Protein AF-A0A9P9YQB5-F1 (afdb_monomer_lite)

Structure (mmCIF, N/CA/C/O backbone):
data_AF-A0A9P9YQB5-F1
#
_entry.id   AF-A0A9P9YQB5-F1
#
loop_
_atom_site.group_PDB
_atom_site.id
_atom_site.type_symbol
_atom_site.label_atom_id
_atom_site.label_alt_id
_atom_site.label_comp_id
_atom_site.label_asym_id
_atom_site.label_entity_id
_atom_site.label_seq_id
_atom_site.pdbx_PDB_ins_code
_atom_site.Cartn_x
_atom_site.Cartn_y
_atom_site.Cartn_z
_atom_site.occupancy
_atom_site.B_iso_or_equiv
_atom_site.auth_seq_id
_atom_site.auth_comp_id
_atom_site.auth_asym_id
_atom_site.auth_atom_id
_atom_site.pdbx_PDB_model_num
ATOM 1 N N . MET A 1 1 ? 20.166 -63.004 -8.173 1.00 38.59 1 MET A N 1
ATOM 2 C CA . MET A 1 1 ? 20.730 -61.666 -8.446 1.00 38.59 1 MET A CA 1
ATOM 3 C C . MET A 1 1 ? 19.565 -60.706 -8.591 1.00 38.59 1 MET A C 1
ATOM 5 O O . MET A 1 1 ? 18.631 -61.065 -9.282 1.00 38.59 1 MET A O 1
ATOM 9 N N . LYS A 1 2 ? 19.518 -59.517 -8.011 1.00 39.62 2 LYS A N 1
ATOM 10 C CA . LYS A 1 2 ? 20.148 -58.914 -6.830 1.00 39.62 2 LYS A CA 1
ATOM 11 C C . LYS A 1 2 ? 19.443 -57.541 -6.787 1.00 39.62 2 LYS A C 1
ATOM 13 O O . LYS A 1 2 ? 19.468 -56.843 -7.790 1.00 39.62 2 LYS A O 1
ATOM 18 N N . PHE A 1 3 ? 18.732 -57.244 -5.705 1.00 46.19 3 PHE A N 1
ATOM 19 C CA . PHE A 1 3 ? 18.362 -55.909 -5.213 1.00 46.19 3 PHE A CA 1
ATOM 20 C C . PHE A 1 3 ? 18.797 -54.705 -6.077 1.00 46.19 3 PHE A C 1
ATOM 22 O O . PHE A 1 3 ? 19.913 -54.225 -5.903 1.00 46.19 3 PHE A O 1
ATOM 29 N N . LEU A 1 4 ? 17.940 -54.190 -6.969 1.00 49.34 4 LEU A N 1
ATOM 30 C CA . LEU A 1 4 ? 18.268 -52.938 -7.679 1.00 49.34 4 LEU A CA 1
ATOM 31 C C . LEU A 1 4 ? 17.088 -51.980 -7.897 1.00 49.34 4 LEU A C 1
ATOM 33 O O . LEU A 1 4 ? 17.297 -50.777 -7.961 1.00 49.34 4 LEU A O 1
ATOM 37 N N . ILE A 1 5 ? 15.837 -52.449 -7.903 1.00 50.91 5 ILE A N 1
ATOM 38 C CA . ILE A 1 5 ? 14.694 -51.566 -8.220 1.00 50.91 5 ILE A CA 1
ATOM 39 C C . ILE A 1 5 ? 14.210 -50.743 -7.007 1.00 50.91 5 ILE A C 1
ATOM 41 O O . ILE A 1 5 ? 13.556 -49.722 -7.173 1.00 50.91 5 ILE A O 1
ATOM 45 N N . VAL A 1 6 ? 14.601 -51.103 -5.780 1.00 48.09 6 VAL A N 1
ATOM 46 C CA . VAL A 1 6 ? 14.184 -50.368 -4.565 1.00 48.09 6 VAL A CA 1
ATOM 47 C C . VAL A 1 6 ? 15.074 -49.143 -4.276 1.00 48.09 6 VAL A C 1
ATOM 49 O O . VAL A 1 6 ? 14.733 -48.326 -3.430 1.00 48.09 6 VAL A O 1
ATOM 52 N N . PHE A 1 7 ? 16.192 -48.954 -4.990 1.00 46.12 7 PHE A N 1
ATOM 53 C CA . PHE A 1 7 ? 17.166 -47.900 -4.659 1.00 46.12 7 PHE A CA 1
ATOM 54 C C . PHE A 1 7 ? 16.938 -46.553 -5.375 1.00 46.12 7 PHE A C 1
ATOM 56 O O . PHE A 1 7 ? 17.508 -45.549 -4.967 1.00 46.12 7 PHE A O 1
ATOM 63 N N . VAL A 1 8 ? 16.098 -46.492 -6.416 1.00 50.19 8 VAL A N 1
ATOM 64 C CA . VAL A 1 8 ? 15.906 -45.261 -7.221 1.00 50.19 8 VAL A CA 1
ATOM 65 C C . VAL A 1 8 ? 14.725 -44.402 -6.737 1.00 50.19 8 VAL A C 1
ATOM 67 O O . VAL A 1 8 ? 14.649 -43.223 -7.059 1.00 50.19 8 VAL A O 1
ATOM 70 N N . ALA A 1 9 ? 13.838 -44.934 -5.892 1.00 45.09 9 ALA A N 1
ATOM 71 C CA . ALA A 1 9 ? 12.670 -44.198 -5.390 1.00 45.09 9 ALA A CA 1
ATOM 72 C C . ALA A 1 9 ? 12.923 -43.387 -4.098 1.00 45.09 9 ALA A C 1
ATOM 74 O O . ALA A 1 9 ? 11.987 -42.815 -3.550 1.00 45.09 9 ALA A O 1
ATOM 75 N N . LEU A 1 10 ? 14.165 -43.336 -3.596 1.00 47.59 10 LEU A N 1
ATOM 76 C CA . LEU A 1 10 ? 14.503 -42.745 -2.288 1.00 47.59 10 LEU A CA 1
ATOM 77 C C . LEU A 1 10 ? 15.347 -41.463 -2.383 1.00 47.59 10 LEU A C 1
ATOM 79 O O . LEU A 1 10 ? 15.985 -41.073 -1.414 1.00 47.59 10 LEU A O 1
ATOM 83 N N . PHE A 1 11 ? 15.364 -40.805 -3.545 1.00 46.06 11 PHE A N 1
ATOM 84 C CA . PHE A 1 11 ? 16.103 -39.555 -3.749 1.00 46.06 11 PHE A CA 1
ATOM 85 C C . PHE A 1 11 ? 15.307 -38.548 -4.593 1.00 46.06 11 PHE A C 1
ATOM 87 O O . PHE A 1 11 ? 15.797 -37.983 -5.563 1.00 46.06 11 PHE A O 1
ATOM 94 N N . ALA A 1 12 ? 14.060 -38.287 -4.202 1.00 54.72 12 ALA A N 1
ATOM 95 C CA . ALA A 1 12 ? 13.435 -37.003 -4.501 1.00 54.72 12 ALA A CA 1
ATOM 96 C C . ALA A 1 12 ? 13.822 -36.025 -3.378 1.00 54.72 12 ALA A C 1
ATOM 98 O O . ALA A 1 12 ? 13.041 -35.760 -2.468 1.00 54.72 12 ALA A O 1
ATOM 99 N N . LEU A 1 13 ? 15.070 -35.546 -3.396 1.00 50.62 13 LEU A N 1
ATOM 100 C CA . LEU A 1 13 ? 15.451 -34.368 -2.617 1.00 50.62 13 LEU A CA 1
ATOM 101 C C . LEU A 1 13 ? 14.744 -33.175 -3.256 1.00 50.62 13 LEU A C 1
ATOM 103 O O . LEU A 1 13 ? 15.177 -32.667 -4.289 1.00 50.62 13 LEU A O 1
ATOM 107 N N . ALA A 1 14 ? 13.639 -32.748 -2.654 1.00 63.09 14 ALA A N 1
ATOM 108 C CA . ALA A 1 14 ? 13.132 -31.409 -2.880 1.00 63.09 14 ALA A CA 1
ATOM 109 C C . ALA A 1 14 ? 14.210 -30.436 -2.379 1.00 63.09 14 ALA A C 1
ATOM 111 O O . ALA A 1 14 ? 14.419 -30.293 -1.175 1.00 63.09 14 ALA A O 1
ATOM 112 N N . LEU A 1 15 ? 14.945 -29.823 -3.307 1.00 51.03 15 LEU A N 1
ATOM 113 C CA . LEU A 1 15 ? 15.755 -28.642 -3.030 1.00 51.03 15 LEU A CA 1
ATOM 114 C C . LEU A 1 15 ? 14.783 -27.521 -2.655 1.00 51.03 15 LEU A C 1
ATOM 116 O O . LEU A 1 15 ? 14.278 -26.813 -3.522 1.00 51.03 15 LEU A O 1
ATOM 120 N N . ALA A 1 16 ? 14.468 -27.400 -1.366 1.00 59.03 16 ALA A N 1
ATOM 121 C CA . ALA A 1 16 ? 13.885 -26.176 -0.847 1.00 59.03 16 ALA A CA 1
ATOM 122 C C . ALA A 1 16 ? 14.962 -25.093 -0.985 1.00 59.03 16 ALA A C 1
ATOM 124 O O . ALA A 1 16 ? 16.044 -25.223 -0.407 1.00 59.03 16 ALA A O 1
ATOM 125 N N . ALA A 1 17 ? 14.698 -24.070 -1.801 1.00 62.34 17 ALA A N 1
ATOM 126 C CA . ALA A 1 17 ? 15.520 -22.867 -1.802 1.00 62.34 17 ALA A CA 1
ATOM 127 C C . ALA A 1 17 ? 15.594 -22.329 -0.359 1.00 62.34 17 ALA A C 1
ATOM 129 O O . ALA A 1 17 ? 14.607 -22.459 0.375 1.00 62.34 17 ALA A O 1
ATOM 130 N N . PRO A 1 18 ? 16.743 -21.785 0.083 1.00 57.28 18 PRO A N 1
ATOM 131 C CA . PRO A 1 18 ? 16.825 -21.179 1.403 1.00 57.28 18 PRO A CA 1
ATOM 132 C C . PRO A 1 18 ? 15.740 -20.107 1.500 1.00 57.28 18 PRO A C 1
ATOM 134 O O . PRO A 1 18 ? 15.673 -19.218 0.654 1.00 57.28 18 PRO A O 1
ATOM 137 N N . ALA A 1 19 ? 14.860 -20.230 2.492 1.00 63.91 19 ALA A N 1
ATOM 138 C CA . ALA A 1 19 ? 13.933 -19.159 2.811 1.00 63.91 19 ALA A CA 1
ATOM 139 C C . ALA A 1 19 ? 14.776 -17.937 3.182 1.00 63.91 19 ALA A C 1
ATOM 141 O O . ALA A 1 19 ? 15.677 -18.056 4.016 1.00 63.91 19 ALA A O 1
ATOM 142 N N . GLU A 1 20 ? 14.530 -16.795 2.542 1.00 71.88 20 GLU A N 1
ATOM 143 C CA . GLU A 1 20 ? 15.195 -15.564 2.952 1.00 71.88 20 GLU A CA 1
ATOM 144 C C . GLU A 1 20 ? 14.861 -15.290 4.422 1.00 71.88 20 GLU A C 1
ATOM 146 O O . GLU A 1 20 ? 13.692 -15.279 4.818 1.00 71.88 20 GLU A O 1
ATOM 151 N N . GLU A 1 21 ? 15.889 -15.116 5.253 1.00 80.25 21 GLU A N 1
ATOM 152 C CA . GLU A 1 21 ? 15.701 -14.762 6.656 1.00 80.25 21 GLU A CA 1
ATOM 153 C C . GLU A 1 21 ? 15.226 -13.307 6.744 1.00 80.25 21 GLU A C 1
ATOM 155 O O . GLU A 1 21 ? 16.013 -12.361 6.727 1.00 80.25 21 GLU A O 1
ATOM 160 N N . VAL A 1 22 ? 13.908 -13.124 6.823 1.00 86.94 22 VAL A N 1
ATOM 161 C CA . VAL A 1 22 ? 13.282 -11.817 7.034 1.00 86.94 22 VAL A CA 1
ATOM 162 C C . VAL A 1 22 ? 13.271 -11.493 8.527 1.00 86.94 22 VAL A C 1
ATOM 164 O O . VAL A 1 22 ? 12.779 -12.269 9.346 1.00 86.94 22 VAL A O 1
ATOM 167 N N . SER A 1 23 ? 13.789 -10.322 8.888 1.00 91.62 23 SER A N 1
ATOM 168 C CA . SER A 1 23 ? 13.819 -9.809 10.260 1.00 91.62 23 SER A CA 1
ATOM 169 C C . SER A 1 23 ? 12.925 -8.580 10.410 1.00 91.62 23 SER A C 1
ATOM 171 O O . SER A 1 23 ? 12.659 -7.871 9.441 1.00 91.62 23 SER A O 1
ATOM 173 N N . ILE A 1 24 ? 12.447 -8.316 11.625 1.00 94.25 24 ILE A N 1
ATOM 174 C CA . ILE A 1 24 ? 11.673 -7.109 11.934 1.00 94.25 24 ILE A CA 1
ATOM 175 C C . ILE A 1 24 ? 12.657 -5.979 12.254 1.00 94.25 24 ILE A C 1
ATOM 177 O O . ILE A 1 24 ? 13.427 -6.081 13.207 1.00 94.25 24 ILE A O 1
ATOM 181 N N . LEU A 1 25 ? 12.615 -4.902 11.469 1.00 94.56 25 LEU A N 1
ATOM 182 C CA . LEU A 1 25 ? 13.422 -3.695 11.674 1.00 94.56 25 LEU A CA 1
ATOM 183 C C . LEU A 1 25 ? 12.750 -2.721 12.642 1.00 94.56 25 LEU A C 1
ATOM 185 O O . LEU A 1 25 ? 13.418 -2.074 13.448 1.00 94.56 25 LEU A O 1
ATOM 189 N N . LYS A 1 26 ? 11.419 -2.621 12.570 1.00 95.19 26 LYS A N 1
ATOM 190 C CA . LYS A 1 26 ? 10.618 -1.728 13.405 1.00 95.19 26 LYS A CA 1
ATOM 191 C C . LYS A 1 26 ? 9.325 -2.417 13.813 1.00 95.19 26 LYS A C 1
ATOM 193 O O . LYS A 1 26 ? 8.695 -3.077 12.997 1.00 95.19 26 LYS A O 1
ATOM 198 N N . SER A 1 27 ? 8.926 -2.244 15.068 1.00 96.19 27 SER A N 1
ATOM 199 C CA . SER A 1 27 ? 7.633 -2.693 15.582 1.00 96.19 27 SER A CA 1
ATOM 200 C C . SER A 1 27 ? 7.191 -1.752 16.697 1.00 96.19 27 SER A C 1
ATOM 202 O O . SER A 1 27 ? 7.804 -1.722 17.762 1.00 96.19 27 SER A O 1
ATOM 204 N N . GLU A 1 28 ? 6.132 -0.988 16.456 1.00 96.88 28 GLU A N 1
ATOM 205 C CA . GLU A 1 28 ? 5.465 -0.145 17.445 1.00 96.88 28 GLU A CA 1
ATOM 206 C C . GLU A 1 28 ? 4.003 -0.579 17.567 1.00 96.88 28 GLU A C 1
ATOM 208 O O . GLU A 1 28 ? 3.333 -0.855 16.573 1.00 96.88 28 GLU A O 1
ATOM 213 N N . SER A 1 29 ? 3.517 -0.633 18.802 1.00 96.00 29 SER A N 1
ATOM 214 C CA . SER A 1 29 ? 2.138 -0.972 19.131 1.00 96.00 29 SER A CA 1
ATOM 215 C C . SER A 1 29 ? 1.715 -0.112 20.308 1.00 96.00 29 SER A C 1
ATOM 217 O O . SER A 1 29 ? 2.286 -0.233 21.392 1.00 96.00 29 SER A O 1
ATOM 219 N N . ASP A 1 30 ? 0.702 0.712 20.101 1.00 96.06 30 ASP A N 1
ATOM 220 C CA . ASP A 1 30 ? 0.070 1.526 21.131 1.00 96.06 30 ASP A CA 1
ATOM 221 C C . ASP A 1 30 ? -1.435 1.262 21.091 1.00 96.06 30 ASP A C 1
ATOM 223 O O . ASP A 1 30 ? -2.065 1.404 20.046 1.00 96.06 30 ASP A O 1
ATOM 227 N N . VAL A 1 31 ? -2.002 0.809 22.205 1.00 94.50 31 VAL A N 1
ATOM 228 C CA . VAL A 1 31 ? -3.410 0.414 22.291 1.00 94.50 31 VAL A CA 1
ATOM 229 C C . VAL A 1 31 ? -4.022 1.109 23.492 1.00 94.50 31 VAL A C 1
ATOM 231 O O . VAL A 1 31 ? -3.694 0.810 24.641 1.00 94.50 31 VAL A O 1
ATOM 234 N N . GLY A 1 32 ? -4.916 2.044 23.204 1.00 93.25 32 GLY A N 1
ATOM 235 C CA . GLY A 1 32 ? -5.771 2.709 24.169 1.00 93.25 32 GLY A CA 1
ATOM 236 C C . GLY A 1 32 ? -7.190 2.126 24.181 1.00 93.25 32 GLY A C 1
ATOM 237 O O . GLY A 1 32 ? -7.516 1.235 23.399 1.00 93.25 32 GLY A O 1
ATOM 238 N N . PRO A 1 33 ? -8.061 2.636 25.068 1.00 89.19 33 PRO A N 1
ATOM 239 C CA . PRO A 1 33 ? -9.461 2.210 25.147 1.00 89.19 33 PRO A CA 1
ATOM 240 C C . PRO A 1 33 ? -10.268 2.545 23.885 1.00 89.19 33 PRO A C 1
ATOM 242 O O . PRO A 1 33 ? -11.083 1.740 23.453 1.00 89.19 33 PRO A O 1
ATOM 245 N N . ASP A 1 34 ? -9.999 3.713 23.294 1.00 92.38 34 ASP A N 1
ATOM 246 C CA . ASP A 1 34 ? -10.759 4.269 22.167 1.00 92.38 34 ASP A CA 1
ATOM 247 C C . ASP A 1 34 ? -9.900 4.449 20.907 1.00 92.38 34 ASP A C 1
ATOM 249 O O . ASP A 1 34 ? -10.335 5.040 19.921 1.00 92.38 34 ASP A O 1
ATOM 253 N N . SER A 1 35 ? -8.646 4.004 20.929 1.00 94.50 35 SER A N 1
ATOM 254 C CA . SER A 1 35 ? -7.750 4.140 19.787 1.00 94.50 35 SER A CA 1
ATOM 255 C C . SER A 1 35 ? -6.649 3.101 19.810 1.00 94.50 35 SER A C 1
ATOM 257 O O . SER A 1 35 ? -6.283 2.572 20.856 1.00 94.50 35 SER A O 1
ATOM 259 N N . TYR A 1 36 ? -6.084 2.832 18.644 1.00 95.12 36 TYR A N 1
ATOM 260 C CA . TYR A 1 36 ? -4.869 2.047 18.531 1.00 95.12 36 TYR A CA 1
ATOM 261 C C . TYR A 1 36 ? -3.980 2.612 17.432 1.00 95.12 36 TYR A C 1
ATOM 263 O O . TYR A 1 36 ? -4.438 3.309 16.524 1.00 95.12 36 TYR A O 1
ATOM 271 N N . LYS A 1 37 ? -2.699 2.273 17.504 1.00 96.19 37 LYS A N 1
ATOM 272 C CA . LYS A 1 37 ? -1.705 2.549 16.482 1.00 96.19 37 LYS A CA 1
ATOM 273 C C . LYS A 1 37 ? -0.735 1.381 16.391 1.00 96.19 37 LYS A C 1
ATOM 275 O O . LYS A 1 37 ? -0.160 0.963 17.393 1.00 96.19 37 LYS A O 1
ATOM 280 N N . TYR A 1 38 ? -0.503 0.918 15.174 1.00 95.62 38 TYR A N 1
ATOM 281 C CA . TYR A 1 38 ? 0.474 -0.112 14.860 1.00 95.62 38 TYR A CA 1
ATOM 282 C C . TYR A 1 38 ? 1.407 0.376 13.761 1.00 95.62 38 TYR A C 1
ATOM 284 O O . TYR A 1 38 ? 0.977 1.012 12.801 1.00 95.62 38 TYR A O 1
ATOM 292 N N . ILE A 1 39 ? 2.695 0.080 13.897 1.00 96.88 39 ILE A N 1
ATOM 293 C CA . ILE A 1 39 ? 3.688 0.263 12.838 1.00 96.88 39 ILE A CA 1
ATOM 294 C C . ILE A 1 39 ? 4.577 -0.970 12.831 1.00 96.88 39 ILE A C 1
ATOM 296 O O . ILE A 1 39 ? 5.085 -1.356 13.881 1.00 96.88 39 ILE A O 1
ATOM 300 N N . TYR A 1 40 ? 4.838 -1.543 11.662 1.00 95.56 40 TYR A N 1
ATOM 301 C CA . TYR A 1 40 ? 5.896 -2.531 11.512 1.00 95.56 40 TYR A CA 1
ATOM 302 C C . TYR A 1 40 ? 6.693 -2.326 10.227 1.00 95.56 40 TYR A C 1
ATOM 304 O O . TYR A 1 40 ? 6.188 -1.817 9.228 1.00 95.56 40 TYR A O 1
ATOM 312 N N . GLU A 1 41 ? 7.953 -2.741 10.262 1.00 95.88 41 GLU A N 1
ATOM 313 C CA . GLU A 1 41 ? 8.877 -2.730 9.134 1.00 95.88 41 GLU A CA 1
ATOM 314 C C . GLU A 1 41 ? 9.735 -3.988 9.184 1.00 95.88 41 GLU A C 1
ATOM 316 O O . GLU A 1 41 ? 10.164 -4.423 10.255 1.00 95.88 41 GLU A O 1
ATOM 321 N N . THR A 1 42 ? 9.990 -4.567 8.023 1.00 95.12 42 THR A N 1
ATOM 322 C CA . THR A 1 42 ? 10.732 -5.815 7.851 1.00 95.12 42 THR A CA 1
ATOM 323 C C . THR A 1 42 ? 11.925 -5.605 6.923 1.00 95.12 42 THR A C 1
ATOM 325 O O . THR A 1 42 ? 11.936 -4.690 6.099 1.00 95.12 42 THR A O 1
ATOM 328 N N . SER A 1 43 ? 12.947 -6.452 7.044 1.00 92.50 43 SER A N 1
ATOM 329 C CA . SER A 1 43 ? 14.202 -6.303 6.302 1.00 92.50 43 SER A CA 1
ATOM 330 C C . SER A 1 43 ? 14.083 -6.541 4.798 1.00 92.50 43 SER A C 1
ATOM 332 O O . SER A 1 43 ? 14.987 -6.152 4.068 1.00 92.50 43 SER A O 1
ATOM 334 N N . ASN A 1 44 ? 12.987 -7.139 4.326 1.00 89.75 44 ASN A N 1
ATOM 335 C CA . ASN A 1 44 ? 12.696 -7.330 2.903 1.00 89.75 44 ASN A CA 1
ATOM 336 C C . ASN A 1 44 ? 11.829 -6.200 2.307 1.00 89.75 44 ASN A C 1
ATOM 338 O O . ASN A 1 44 ? 11.233 -6.369 1.248 1.00 89.75 44 ASN A O 1
ATOM 342 N N . GLY A 1 45 ? 11.739 -5.048 2.980 1.00 89.19 45 GLY A N 1
ATOM 343 C CA . GLY A 1 45 ? 11.082 -3.852 2.445 1.00 89.19 45 GLY A CA 1
ATOM 344 C C . GLY A 1 45 ? 9.570 -3.781 2.668 1.00 89.19 45 GLY A C 1
ATOM 345 O O . GLY A 1 45 ? 8.955 -2.796 2.256 1.00 89.19 45 GLY A O 1
ATOM 346 N N . ILE A 1 46 ? 8.961 -4.759 3.355 1.00 93.75 46 ILE A N 1
ATOM 347 C CA . ILE A 1 46 ? 7.554 -4.662 3.764 1.00 93.75 46 ILE A CA 1
ATOM 348 C C . ILE A 1 46 ? 7.458 -3.725 4.968 1.00 93.75 46 ILE A C 1
ATOM 350 O O . ILE A 1 46 ? 8.142 -3.923 5.977 1.00 93.75 46 ILE A O 1
ATOM 354 N N . SER A 1 47 ? 6.573 -2.735 4.895 1.00 96.62 47 SER A N 1
ATOM 355 C CA . SER A 1 47 ? 6.202 -1.921 6.054 1.00 96.62 47 SER A CA 1
ATOM 356 C C . SER A 1 47 ? 4.717 -1.613 6.054 1.00 96.62 47 SER A C 1
ATOM 358 O O . SER A 1 47 ? 4.158 -1.373 4.988 1.00 96.62 47 SER A O 1
ATOM 360 N N . ALA A 1 48 ? 4.104 -1.523 7.227 1.00 96.44 48 ALA A N 1
ATOM 361 C CA . ALA A 1 48 ? 2.759 -0.983 7.363 1.00 96.44 48 ALA A CA 1
ATOM 362 C C . ALA A 1 48 ? 2.649 -0.063 8.575 1.00 96.44 48 ALA A C 1
ATOM 364 O O . ALA A 1 48 ? 3.361 -0.223 9.569 1.00 96.44 48 ALA A O 1
ATOM 365 N N . ALA A 1 49 ? 1.740 0.896 8.479 1.00 97.25 49 ALA A N 1
ATOM 366 C CA . ALA A 1 49 ? 1.338 1.779 9.555 1.00 97.25 49 ALA A CA 1
ATOM 367 C C . ALA A 1 49 ? -0.185 1.885 9.544 1.00 97.25 49 ALA A C 1
ATOM 369 O O . ALA A 1 49 ? -0.777 2.183 8.515 1.00 97.25 49 ALA A O 1
ATOM 370 N N . GLU A 1 50 ? -0.824 1.668 10.683 1.00 96.50 50 GLU A N 1
ATOM 371 C CA . GLU A 1 50 ? -2.273 1.757 10.820 1.00 96.50 50 GLU A CA 1
ATOM 372 C C . GLU A 1 50 ? -2.621 2.439 12.138 1.00 96.50 50 GLU A C 1
ATOM 374 O O . GLU A 1 50 ? -1.948 2.248 13.154 1.00 96.50 50 GLU A O 1
ATOM 379 N N . GLN A 1 51 ? -3.686 3.228 12.135 1.00 96.38 51 GLN A N 1
ATOM 380 C CA . GLN A 1 51 ? -4.309 3.726 13.347 1.00 96.38 51 GLN A CA 1
ATOM 381 C C . GLN A 1 51 ? -5.828 3.657 13.239 1.00 96.38 51 GLN A C 1
ATOM 383 O O . GLN A 1 51 ? -6.407 4.000 12.207 1.00 96.38 51 GLN A O 1
ATOM 388 N N . GLY A 1 52 ? -6.462 3.252 14.332 1.00 95.50 52 GLY A N 1
ATOM 389 C CA . GLY A 1 52 ? -7.910 3.231 14.472 1.00 95.50 52 GLY A CA 1
ATOM 390 C C . GLY A 1 52 ? -8.363 4.143 15.599 1.00 95.50 52 GLY A C 1
ATOM 391 O O . GLY A 1 52 ? -7.674 4.288 16.611 1.00 95.50 52 GLY A O 1
ATOM 392 N N . VAL A 1 53 ? -9.528 4.757 15.421 1.00 93.88 53 VAL A N 1
ATOM 393 C CA . VAL A 1 53 ? -10.191 5.591 16.424 1.00 93.88 53 VAL A CA 1
ATOM 394 C C . VAL A 1 53 ? -11.647 5.155 16.538 1.00 93.88 53 VAL A C 1
ATOM 396 O O . VAL A 1 53 ? -12.362 5.060 15.540 1.00 93.88 53 VAL A O 1
ATOM 399 N N . LEU A 1 54 ? -12.084 4.899 17.767 1.00 90.69 54 LEU A N 1
ATOM 400 C CA . LEU A 1 54 ? -13.474 4.657 18.109 1.00 90.69 54 LEU A CA 1
ATOM 401 C C . LEU A 1 54 ? -14.198 6.000 18.234 1.00 90.69 54 LEU A C 1
ATOM 403 O O . LEU A 1 54 ? -13.834 6.878 19.018 1.00 90.69 54 LEU A O 1
ATOM 407 N N . HIS A 1 55 ? -15.251 6.163 17.453 1.00 86.25 55 HIS A N 1
ATOM 408 C CA . HIS A 1 55 ? -16.124 7.321 17.462 1.00 86.25 55 HIS A CA 1
ATOM 409 C C . HIS A 1 55 ? -17.424 7.005 18.199 1.00 86.25 55 HIS A C 1
ATOM 411 O O . HIS A 1 55 ? -18.005 5.935 18.040 1.00 86.25 55 HIS A O 1
ATOM 417 N N . LYS A 1 56 ? -17.908 7.988 18.972 1.00 80.56 56 LYS A N 1
ATOM 418 C CA . LYS A 1 56 ? -19.206 7.954 19.674 1.00 80.56 56 L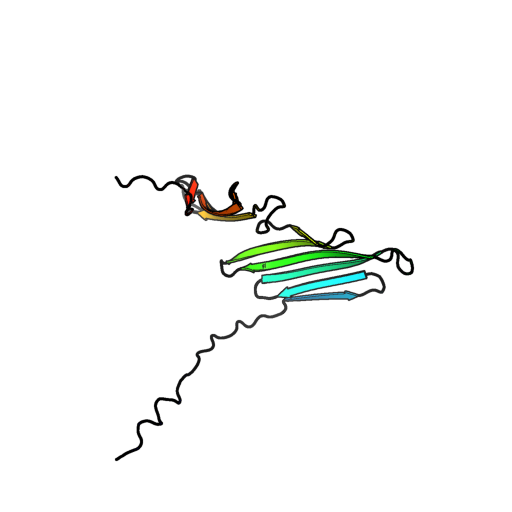YS A CA 1
ATOM 419 C C . LYS A 1 56 ? -19.387 6.714 20.575 1.00 80.56 56 LYS A C 1
ATOM 421 O O . LYS A 1 56 ? -20.483 6.151 20.634 1.00 80.56 56 LYS A O 1
ATOM 426 N N . ALA A 1 57 ? -18.321 6.334 21.283 1.00 80.25 57 ALA A N 1
ATOM 427 C CA . ALA A 1 57 ? -18.298 5.207 22.211 1.00 80.25 57 ALA A CA 1
ATOM 428 C C . ALA A 1 57 ? -19.456 5.265 23.226 1.00 80.25 57 ALA A C 1
ATOM 430 O O . ALA A 1 57 ? -19.735 6.317 23.811 1.00 80.25 57 ALA A O 1
ATOM 431 N N . GLY A 1 58 ? -20.140 4.138 23.431 1.00 79.69 58 GLY A N 1
ATOM 432 C CA . GLY A 1 58 ? -21.268 4.014 24.357 1.00 79.69 58 GLY A CA 1
ATOM 433 C C . GLY A 1 58 ? -22.594 4.589 23.846 1.00 79.69 58 GLY A C 1
ATOM 434 O O . GLY A 1 58 ? -23.504 4.814 24.647 1.00 79.69 58 GLY A O 1
ATOM 435 N N . THR A 1 59 ? -22.726 4.837 22.540 1.00 88.00 59 THR A N 1
ATOM 436 C CA . THR A 1 59 ? -23.973 5.300 21.905 1.00 88.00 59 THR A CA 1
ATOM 437 C C . THR A 1 59 ? -24.461 4.317 20.841 1.00 88.00 59 THR A C 1
ATOM 439 O O . THR A 1 59 ? -23.723 3.444 20.402 1.00 88.00 59 THR A O 1
ATOM 442 N N . GLU A 1 60 ? -25.700 4.480 20.371 1.00 81.94 60 GLU A N 1
ATOM 443 C CA . GLU A 1 60 ? -26.242 3.696 19.246 1.00 81.94 60 GLU A CA 1
ATOM 444 C C . GLU A 1 60 ? -25.514 3.933 17.908 1.00 81.94 60 GLU A C 1
ATOM 446 O O . GLU A 1 60 ? -25.690 3.157 16.975 1.00 81.94 60 GLU A O 1
ATOM 451 N N . ASN A 1 61 ? -24.691 4.985 17.820 1.00 81.00 61 ASN A N 1
ATOM 452 C CA . ASN A 1 61 ? -23.913 5.350 16.634 1.00 81.00 61 ASN A CA 1
ATOM 453 C C . ASN A 1 61 ? -22.407 5.101 16.835 1.00 81.00 61 ASN A C 1
ATOM 455 O O . ASN A 1 61 ? -21.588 5.815 16.255 1.00 81.00 61 ASN A O 1
ATOM 459 N N . GLU A 1 62 ? -22.038 4.173 17.719 1.00 85.44 62 GLU A N 1
ATOM 460 C CA . GLU A 1 62 ? -20.645 3.771 17.915 1.00 85.44 62 GLU A CA 1
ATOM 461 C C . GLU A 1 62 ? -20.069 3.198 16.610 1.00 85.44 62 GLU A C 1
ATOM 463 O O . GLU A 1 62 ? -20.630 2.270 16.027 1.00 85.44 62 GLU A O 1
ATOM 468 N N . ALA A 1 63 ? -18.961 3.770 16.140 1.00 86.31 63 ALA A N 1
ATOM 469 C CA . ALA A 1 63 ? -18.334 3.399 14.874 1.00 86.31 63 ALA A CA 1
ATOM 470 C C . ALA A 1 63 ? -16.815 3.530 14.968 1.00 86.31 63 ALA A C 1
ATOM 472 O O . ALA A 1 63 ? -16.308 4.412 15.654 1.00 86.31 63 ALA A O 1
ATOM 473 N N . ILE A 1 64 ? -16.078 2.686 14.252 1.00 88.75 64 ILE A N 1
ATOM 474 C CA . ILE A 1 64 ? -14.621 2.789 14.153 1.00 88.75 64 ILE A CA 1
ATOM 475 C C . ILE A 1 64 ? -14.234 3.417 12.816 1.00 88.75 64 ILE A C 1
ATOM 477 O O . ILE A 1 64 ? -14.799 3.073 11.779 1.00 88.75 64 ILE A O 1
ATOM 481 N N . SER A 1 65 ? -13.267 4.332 12.844 1.00 91.56 65 SER A N 1
ATOM 482 C CA . SER A 1 65 ? -12.569 4.795 11.646 1.00 91.56 65 SER A CA 1
ATOM 483 C C . SER A 1 65 ? -11.122 4.337 11.716 1.00 91.56 65 SER A C 1
ATOM 485 O O . SER A 1 65 ? -10.454 4.517 12.737 1.00 91.56 65 SER A O 1
ATOM 487 N N . VAL A 1 66 ? -10.647 3.728 10.638 1.00 95.62 66 VAL A N 1
ATOM 488 C CA . VAL A 1 66 ? -9.278 3.237 10.498 1.00 95.62 66 VAL A CA 1
ATOM 489 C C . VAL A 1 66 ? -8.633 3.946 9.322 1.00 95.62 66 VAL A C 1
ATOM 491 O O . VAL A 1 66 ? -9.219 4.042 8.248 1.00 95.62 66 VAL A O 1
ATOM 494 N N . GLN A 1 67 ? -7.409 4.419 9.509 1.00 95.56 67 GLN A N 1
ATOM 495 C CA . GLN A 1 67 ? -6.570 4.889 8.417 1.00 95.56 67 GLN A CA 1
ATOM 496 C C . GLN A 1 67 ? -5.211 4.215 8.498 1.00 95.56 67 GLN A C 1
ATOM 498 O O . GLN A 1 67 ? -4.632 4.077 9.579 1.00 95.56 67 GLN A O 1
ATOM 503 N N . GLY A 1 68 ? -4.693 3.808 7.351 1.00 96.06 68 GLY A N 1
ATOM 504 C CA . GLY A 1 68 ? -3.414 3.130 7.299 1.00 96.06 68 GLY A CA 1
ATOM 505 C C . GLY A 1 68 ? -2.771 3.182 5.931 1.00 96.06 68 GLY A C 1
ATOM 506 O O . GLY A 1 68 ? -3.342 3.663 4.950 1.00 96.06 68 GLY A O 1
ATOM 507 N N . SER A 1 69 ? -1.547 2.687 5.889 1.00 95.50 69 SER A N 1
ATOM 508 C CA . SER A 1 69 ? -0.829 2.397 4.669 1.00 95.50 69 SER A CA 1
ATOM 509 C C . SER A 1 69 ? 0.022 1.152 4.834 1.00 95.50 69 SER A C 1
ATOM 511 O O . SER A 1 69 ? 0.492 0.825 5.926 1.00 95.50 69 SER A O 1
ATOM 513 N N . TYR A 1 70 ? 0.238 0.452 3.732 1.00 95.50 70 TYR A N 1
ATOM 514 C CA . TYR A 1 70 ? 1.234 -0.600 3.649 1.00 95.50 70 TYR A CA 1
ATOM 515 C C . TYR A 1 70 ? 2.010 -0.467 2.349 1.00 95.50 70 TYR A C 1
ATOM 517 O O . TYR A 1 70 ? 1.496 0.009 1.337 1.00 95.50 70 TYR A O 1
ATOM 525 N N . LYS A 1 71 ? 3.263 -0.907 2.389 1.00 93.81 71 LYS A N 1
ATOM 526 C CA . LYS A 1 71 ? 4.121 -1.012 1.221 1.00 93.81 71 LYS A CA 1
ATOM 527 C C . LYS A 1 71 ? 4.844 -2.348 1.210 1.00 93.81 71 LYS A C 1
ATOM 529 O O . LYS A 1 71 ? 5.130 -2.908 2.271 1.00 93.81 71 LYS A O 1
ATOM 534 N N . PHE A 1 72 ? 5.154 -2.833 0.022 1.00 92.50 72 PHE A N 1
ATOM 535 C CA . PHE A 1 72 ? 5.923 -4.053 -0.192 1.00 92.50 72 PHE A CA 1
ATOM 536 C C . PHE A 1 72 ? 6.663 -3.973 -1.524 1.00 92.50 72 PHE A C 1
ATOM 538 O O . PHE A 1 72 ? 6.281 -3.209 -2.407 1.00 92.50 72 PHE A O 1
ATOM 545 N N . VAL A 1 73 ? 7.721 -4.763 -1.666 1.00 89.88 73 VAL A N 1
ATOM 546 C CA . VAL A 1 73 ? 8.415 -4.945 -2.944 1.00 89.88 73 VAL A CA 1
ATOM 547 C C . VAL A 1 73 ? 7.783 -6.145 -3.645 1.00 89.88 73 VAL A C 1
ATOM 549 O O . VAL A 1 73 ? 7.662 -7.207 -3.034 1.00 89.88 73 VAL A O 1
ATOM 552 N N . GLY A 1 74 ? 7.309 -5.962 -4.876 1.00 86.69 74 GLY A N 1
ATOM 553 C CA . GLY A 1 74 ? 6.746 -7.033 -5.693 1.00 86.69 74 GLY A CA 1
ATOM 554 C C . GLY A 1 74 ? 7.816 -7.925 -6.319 1.00 86.69 74 GLY A C 1
ATOM 555 O O . GLY A 1 74 ? 9.005 -7.608 -6.306 1.00 86.69 74 GLY A O 1
ATOM 556 N N . ASP A 1 75 ? 7.381 -9.039 -6.911 1.00 83.75 75 ASP A N 1
ATOM 557 C CA . ASP A 1 75 ? 8.262 -9.996 -7.603 1.00 83.75 75 ASP A CA 1
ATOM 558 C C . ASP A 1 75 ? 8.970 -9.384 -8.831 1.00 83.75 75 ASP A C 1
ATOM 560 O O . ASP A 1 75 ? 9.966 -9.910 -9.325 1.00 83.75 75 ASP A O 1
ATOM 564 N N . ASP A 1 76 ? 8.449 -8.262 -9.320 1.00 83.56 76 ASP A N 1
ATOM 565 C CA . ASP A 1 76 ? 9.000 -7.425 -10.385 1.00 83.56 76 ASP A CA 1
ATOM 566 C C . ASP A 1 76 ? 10.077 -6.438 -9.897 1.00 83.56 76 ASP A C 1
ATOM 568 O O . ASP A 1 76 ? 10.691 -5.752 -10.711 1.00 83.56 76 ASP A O 1
ATOM 572 N N . GLY A 1 77 ? 10.336 -6.377 -8.587 1.00 83.69 77 GLY A N 1
ATOM 573 C CA . GLY A 1 77 ? 11.248 -5.416 -7.964 1.00 83.69 77 GLY A CA 1
ATOM 574 C C . GLY A 1 77 ? 10.627 -4.038 -7.719 1.00 83.69 77 GLY A C 1
ATOM 575 O O . GLY A 1 77 ? 11.288 -3.178 -7.132 1.00 83.69 77 GLY A O 1
ATOM 576 N N . VAL A 1 78 ? 9.363 -3.834 -8.105 1.00 84.38 78 VAL A N 1
ATOM 577 C CA . VAL A 1 78 ? 8.658 -2.559 -7.950 1.00 84.38 78 VAL A CA 1
ATOM 578 C C . VAL A 1 78 ? 8.143 -2.427 -6.521 1.00 84.38 78 VAL A C 1
ATOM 580 O O . VAL A 1 78 ? 7.590 -3.362 -5.943 1.00 84.38 78 VAL A O 1
ATOM 583 N N . THR A 1 79 ? 8.301 -1.246 -5.921 1.00 85.81 79 THR A N 1
ATOM 584 C CA . THR A 1 79 ? 7.683 -0.964 -4.618 1.00 85.81 79 THR A CA 1
ATOM 585 C C . THR A 1 79 ? 6.232 -0.542 -4.803 1.00 85.81 79 THR A C 1
ATOM 587 O O . THR A 1 79 ? 5.936 0.499 -5.391 1.00 85.81 79 THR A O 1
ATOM 590 N N . TYR A 1 80 ? 5.327 -1.332 -4.243 1.00 87.75 80 TYR A N 1
ATOM 591 C CA . TYR A 1 80 ? 3.900 -1.069 -4.201 1.00 87.75 80 TYR A CA 1
ATOM 592 C C . TYR A 1 80 ? 3.520 -0.430 -2.881 1.00 87.75 80 TYR A C 1
ATOM 594 O O . TYR A 1 80 ? 3.892 -0.929 -1.826 1.00 87.75 80 TYR A O 1
ATOM 602 N N . GLU A 1 81 ? 2.746 0.650 -2.943 1.00 92.44 81 GLU A N 1
ATOM 603 C CA . GLU A 1 81 ? 2.198 1.331 -1.773 1.00 92.44 81 GLU A CA 1
ATOM 604 C C . GLU A 1 81 ? 0.684 1.491 -1.917 1.00 92.44 81 GLU A C 1
ATOM 606 O O . GLU A 1 81 ? 0.180 1.846 -2.990 1.00 92.44 81 GLU A O 1
ATOM 611 N N . VAL A 1 82 ? -0.027 1.217 -0.825 1.00 93.44 82 VAL A N 1
ATOM 612 C CA . VAL A 1 82 ? -1.462 1.456 -0.679 1.00 93.44 82 VAL A CA 1
ATOM 613 C C . VAL A 1 82 ? -1.694 2.257 0.589 1.00 93.44 82 VAL A C 1
ATOM 615 O O . VAL A 1 82 ? -1.273 1.839 1.665 1.00 93.44 82 VAL A O 1
ATOM 618 N N . SER A 1 83 ? -2.411 3.370 0.477 1.00 94.00 83 SER A N 1
ATOM 619 C CA . SER A 1 83 ? -3.037 4.069 1.600 1.00 94.00 83 SER A CA 1
ATOM 620 C C . SER A 1 83 ? -4.538 3.797 1.601 1.00 94.00 83 SER A C 1
ATOM 622 O O . SER A 1 83 ? -5.129 3.530 0.558 1.00 94.00 83 SER A O 1
ATOM 624 N N . TYR A 1 84 ? -5.180 3.807 2.764 1.00 93.19 84 TYR A N 1
ATOM 625 C CA . TYR A 1 84 ? -6.611 3.530 2.859 1.00 93.19 84 TYR A CA 1
ATOM 626 C C . TYR A 1 84 ? -7.269 4.233 4.038 1.00 93.19 84 TYR A C 1
ATOM 628 O O . TYR A 1 84 ? -6.641 4.504 5.064 1.00 93.19 84 TYR A O 1
ATOM 636 N N . ILE A 1 85 ? -8.572 4.462 3.882 1.00 93.88 85 ILE A N 1
ATOM 637 C CA . ILE A 1 85 ? -9.498 4.824 4.955 1.00 93.88 85 ILE A CA 1
ATOM 638 C C . ILE A 1 85 ? -10.584 3.747 4.998 1.00 93.88 85 ILE A C 1
ATOM 640 O O . ILE A 1 85 ? -11.107 3.348 3.958 1.00 93.88 85 ILE A O 1
ATOM 644 N N . ALA A 1 86 ? -10.901 3.253 6.190 1.00 91.44 86 ALA A N 1
ATOM 645 C CA . ALA A 1 86 ? -12.020 2.358 6.442 1.00 91.44 86 ALA A CA 1
ATOM 646 C C . ALA A 1 86 ? -12.958 3.023 7.454 1.00 91.44 86 ALA A C 1
ATOM 648 O O . ALA A 1 86 ? -12.569 3.274 8.595 1.00 91.44 86 ALA A O 1
ATOM 649 N N . ASP A 1 87 ? -14.176 3.342 7.029 1.00 91.06 87 ASP A N 1
ATOM 650 C CA . ASP A 1 87 ? -15.194 4.000 7.852 1.00 91.06 87 ASP A CA 1
ATOM 651 C C . ASP A 1 87 ? -16.607 3.486 7.503 1.00 91.06 87 ASP A C 1
ATOM 653 O O . ASP A 1 87 ? -16.762 2.419 6.906 1.00 91.06 87 ASP A O 1
ATOM 657 N N . GLU A 1 88 ? -17.651 4.228 7.881 1.00 86.75 88 GLU A N 1
ATOM 658 C CA . GLU A 1 88 ? -19.058 3.907 7.585 1.00 86.75 88 GLU A CA 1
ATOM 659 C C . GLU A 1 88 ? -19.348 3.744 6.077 1.00 86.75 88 GLU A C 1
ATOM 661 O O . GLU A 1 88 ? -20.305 3.064 5.705 1.00 86.75 88 GLU A O 1
ATOM 666 N N . ASN A 1 89 ? -18.517 4.320 5.203 1.00 85.94 89 ASN A N 1
ATOM 667 C CA . ASN A 1 89 ? -18.615 4.198 3.746 1.00 85.94 89 ASN A CA 1
ATOM 668 C C . ASN A 1 89 ? -17.817 3.005 3.191 1.00 85.94 89 ASN A C 1
ATOM 670 O O . ASN A 1 89 ? -17.749 2.816 1.976 1.00 85.94 89 ASN A O 1
ATOM 674 N N . GLY A 1 90 ? -17.223 2.186 4.061 1.00 87.94 90 GLY A N 1
ATOM 675 C CA . GLY A 1 90 ? -16.433 1.016 3.697 1.00 87.94 90 GLY A CA 1
ATOM 676 C C . GLY A 1 90 ? -14.947 1.319 3.505 1.00 87.94 90 GLY A C 1
ATOM 677 O O . GLY A 1 90 ? -14.425 2.334 3.965 1.00 87.94 90 GLY A O 1
ATOM 678 N N . PHE A 1 91 ? -14.255 0.387 2.847 1.00 90.81 91 PHE A N 1
ATOM 679 C CA . PHE A 1 91 ? -12.812 0.436 2.615 1.00 90.81 91 PHE A CA 1
ATOM 680 C C . PHE A 1 91 ? -12.483 1.182 1.318 1.00 90.81 91 PHE A C 1
ATOM 682 O O . PHE A 1 91 ? -12.955 0.810 0.244 1.00 90.81 91 PHE A O 1
ATOM 689 N N . GLN A 1 92 ? -11.654 2.216 1.426 1.00 90.81 92 GLN A N 1
ATOM 690 C CA . GLN A 1 92 ? -11.354 3.169 0.358 1.00 90.81 92 GLN A CA 1
ATOM 691 C C . GLN A 1 92 ? -9.837 3.217 0.106 1.00 90.81 92 GLN A C 1
ATOM 693 O O . GLN A 1 92 ? -9.152 4.096 0.643 1.00 90.81 92 GLN A O 1
ATOM 698 N N . PRO A 1 93 ? -9.280 2.260 -0.659 1.00 91.62 93 PRO A N 1
ATOM 699 C CA . PRO A 1 93 ? -7.849 2.185 -0.903 1.00 91.62 93 PRO A CA 1
ATOM 700 C C . PRO A 1 93 ? -7.412 3.098 -2.053 1.00 91.62 93 PRO A C 1
ATOM 702 O O . PRO A 1 93 ? -8.141 3.324 -3.017 1.00 91.62 93 PRO A O 1
ATOM 705 N N . GLN A 1 94 ? -6.189 3.599 -1.959 1.00 87.69 94 GLN A N 1
ATOM 706 C CA . GLN A 1 94 ? -5.538 4.485 -2.912 1.00 87.69 94 GLN A CA 1
ATOM 707 C C . GLN A 1 94 ? -4.116 3.976 -3.146 1.00 87.69 94 GLN A C 1
ATOM 709 O O . GLN A 1 94 ? -3.353 3.759 -2.210 1.00 87.69 94 GLN A O 1
ATOM 714 N N . GLY A 1 95 ? -3.758 3.778 -4.407 1.00 87.56 95 GLY A N 1
ATOM 715 C CA . GLY A 1 95 ? -2.437 3.315 -4.817 1.00 87.56 95 GLY A CA 1
ATOM 716 C C . GLY A 1 95 ? -2.350 3.338 -6.335 1.00 87.56 95 GLY A C 1
ATOM 717 O O . GLY A 1 95 ? -3.344 3.071 -7.003 1.00 87.56 95 GLY A O 1
ATOM 718 N N . ALA A 1 96 ? -1.180 3.662 -6.890 1.00 80.25 96 ALA A N 1
ATOM 719 C CA . ALA A 1 96 ? -1.009 3.809 -8.343 1.00 80.25 96 ALA A CA 1
ATOM 720 C C . ALA A 1 96 ? -1.421 2.541 -9.123 1.00 80.25 96 ALA A C 1
ATOM 722 O O . ALA A 1 96 ? -2.030 2.602 -10.188 1.00 80.25 96 ALA A O 1
ATOM 723 N N . HIS A 1 97 ? -1.151 1.379 -8.531 1.00 79.75 97 HIS A N 1
ATOM 724 C CA . HIS A 1 97 ? -1.451 0.067 -9.093 1.00 79.75 97 HIS A CA 1
ATOM 725 C C . HIS A 1 97 ? -2.905 -0.387 -8.932 1.00 79.75 97 HIS A C 1
ATOM 727 O O . HIS A 1 97 ? -3.294 -1.401 -9.517 1.00 79.75 97 HIS A O 1
ATOM 733 N N . LEU A 1 98 ? -3.699 0.312 -8.123 1.00 80.50 98 LEU A N 1
ATOM 734 C CA . LEU A 1 98 ? -5.084 -0.064 -7.897 1.00 80.50 98 LEU A CA 1
ATOM 735 C C . LEU A 1 98 ? -5.954 0.413 -9.059 1.00 80.50 98 LEU A C 1
ATOM 737 O O . LEU A 1 98 ? -5.712 1.493 -9.600 1.00 80.50 98 LEU A O 1
ATOM 741 N N . PRO A 1 99 ? -6.987 -0.358 -9.430 1.00 75.94 99 PRO A N 1
ATOM 742 C CA . PRO A 1 99 ? -8.016 0.140 -10.322 1.00 75.94 99 PRO A CA 1
ATOM 743 C C . PRO A 1 99 ? -8.678 1.373 -9.702 1.00 75.94 99 PRO A C 1
ATOM 745 O O . PRO A 1 99 ? -9.132 1.341 -8.557 1.00 75.94 99 PRO A O 1
ATOM 748 N N . THR A 1 100 ? -8.760 2.456 -10.461 1.00 74.38 100 THR A N 1
ATOM 749 C CA . THR A 1 100 ? -9.648 3.577 -10.173 1.00 74.38 100 THR A CA 1
ATOM 750 C C . THR A 1 100 ? -11.101 3.128 -10.340 1.00 74.38 100 THR A C 1
ATOM 752 O O . THR A 1 100 ? -11.377 2.046 -10.867 1.00 74.38 100 THR A O 1
ATOM 755 N N . SER A 1 101 ? -12.057 3.960 -9.916 1.00 67.19 101 SER A N 1
ATOM 756 C CA . SER A 1 101 ? -13.498 3.713 -10.112 1.00 67.19 101 SER A CA 1
ATOM 757 C C . SER A 1 101 ? -13.872 3.370 -11.557 1.00 67.19 101 SER A C 1
ATOM 759 O O . SER A 1 101 ? -14.857 2.674 -11.788 1.00 67.19 101 SER A O 1
ATOM 761 N N . ASP A 1 102 ? -13.056 3.816 -12.510 1.00 64.56 102 ASP A N 1
ATOM 762 C CA . ASP A 1 102 ? -13.259 3.634 -13.944 1.00 64.56 102 ASP A CA 1
ATOM 763 C C . ASP A 1 102 ? -12.525 2.381 -14.473 1.00 64.56 102 ASP A C 1
ATOM 765 O O . ASP A 1 102 ? -12.384 2.187 -15.679 1.00 64.56 102 ASP A O 1
ATOM 769 N N . GLY A 1 103 ? -12.024 1.527 -13.570 1.00 69.44 103 GLY A N 1
ATOM 770 C CA . GLY A 1 103 ? -11.332 0.275 -13.880 1.00 69.44 103 GLY A CA 1
ATOM 771 C C . GLY A 1 103 ? -9.910 0.450 -14.416 1.00 69.44 103 GLY A C 1
ATOM 772 O O . GLY A 1 103 ? -9.354 -0.500 -14.966 1.00 69.44 103 GLY A O 1
ATOM 773 N N . GLN A 1 104 ? -9.322 1.644 -14.289 1.00 70.50 104 GLN A N 1
ATOM 774 C CA . GLN A 1 104 ? -7.990 1.942 -14.817 1.00 70.50 104 GLN A CA 1
ATOM 775 C C . GLN A 1 104 ? -6.922 1.835 -13.732 1.00 70.50 104 GLN A C 1
ATOM 777 O O . GLN A 1 104 ? -7.114 2.354 -12.642 1.00 70.50 104 GLN A O 1
ATOM 782 N N . SER A 1 105 ? -5.772 1.242 -14.022 1.00 73.31 105 SER A N 1
ATOM 783 C CA . SER A 1 105 ? -4.606 1.288 -13.129 1.00 73.31 105 SER A CA 1
ATOM 784 C C . SER A 1 105 ? -3.334 1.547 -13.925 1.00 73.31 105 SER A C 1
ATOM 786 O O . SER A 1 105 ? -3.270 1.201 -15.103 1.00 73.31 105 SER A O 1
ATOM 788 N N . ALA A 1 106 ? -2.327 2.181 -13.322 1.00 73.69 106 ALA A N 1
ATOM 789 C CA . ALA A 1 106 ? -1.074 2.494 -14.007 1.00 73.69 106 ALA A CA 1
ATOM 790 C C . ALA A 1 106 ? 0.129 2.398 -13.064 1.00 73.69 106 ALA A C 1
ATOM 792 O O . ALA A 1 106 ? 0.111 2.889 -11.939 1.00 73.69 106 ALA A O 1
ATOM 793 N N . GLN A 1 107 ? 1.205 1.786 -13.537 1.00 74.69 107 GLN A N 1
ATOM 794 C 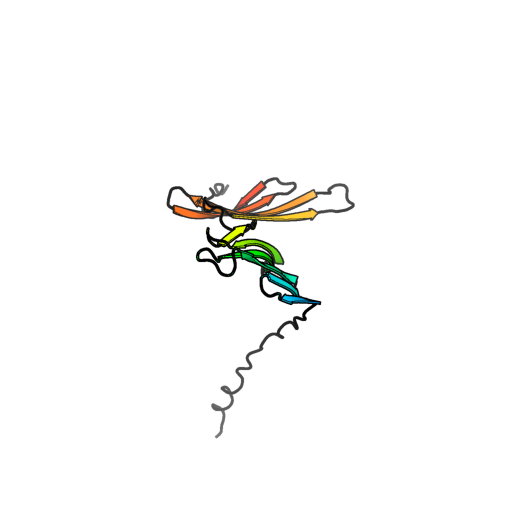CA . GLN A 1 107 ? 2.464 1.621 -12.817 1.00 74.69 107 GLN A CA 1
ATOM 795 C C . GLN A 1 107 ? 3.598 2.084 -13.729 1.00 74.69 107 GLN A C 1
ATOM 797 O O . GLN A 1 107 ? 3.596 1.784 -14.921 1.00 74.69 107 GLN A O 1
ATOM 802 N N . ALA A 1 108 ? 4.563 2.830 -13.195 1.00 72.00 108 ALA A N 1
ATOM 803 C CA . ALA A 1 108 ? 5.707 3.296 -13.969 1.00 72.00 108 ALA A CA 1
ATOM 804 C C . ALA A 1 108 ? 6.945 3.463 -13.087 1.00 72.00 108 ALA A C 1
ATOM 806 O O . ALA A 1 108 ? 6.856 3.960 -11.966 1.00 72.00 108 ALA A O 1
ATOM 807 N N . GLU A 1 109 ? 8.100 3.114 -13.635 1.00 73.44 109 GLU A N 1
ATOM 808 C CA . GLU A 1 109 ? 9.419 3.252 -13.037 1.00 73.44 109 GLU A CA 1
ATOM 809 C C . GLU A 1 109 ? 10.322 4.084 -13.942 1.00 73.44 109 GLU A C 1
ATOM 811 O O . GLU A 1 109 ? 10.400 3.850 -15.146 1.00 73.44 109 GLU A O 1
ATOM 816 N N . GLY A 1 110 ? 11.026 5.059 -13.367 1.00 75.38 110 GLY A N 1
ATOM 817 C CA . GLY A 1 110 ? 12.000 5.886 -14.076 1.00 75.38 110 GLY A CA 1
ATOM 818 C C . GLY A 1 110 ? 13.433 5.557 -13.666 1.00 75.38 110 GLY A C 1
ATOM 819 O O . GLY A 1 110 ? 13.738 5.492 -12.478 1.00 75.38 110 GLY A O 1
ATOM 820 N N . GLN A 1 111 ? 14.328 5.411 -14.641 1.00 71.12 111 GLN A N 1
ATOM 821 C CA . GLN A 1 111 ? 15.766 5.228 -14.447 1.00 71.12 111 GLN A CA 1
ATOM 822 C C . GLN A 1 111 ? 16.556 6.277 -15.242 1.00 71.12 111 GLN A C 1
ATOM 824 O O . GLN A 1 111 ? 16.289 6.513 -16.421 1.00 71.12 111 GLN A O 1
ATOM 829 N N . LEU A 1 112 ? 17.561 6.892 -14.611 1.00 68.62 112 LEU A N 1
ATOM 830 C CA . LEU A 1 112 ? 18.552 7.728 -15.296 1.00 68.62 112 LEU A CA 1
ATOM 831 C C . LEU A 1 112 ? 19.589 6.828 -15.984 1.00 68.62 112 LEU A C 1
ATOM 833 O O . LEU A 1 112 ? 20.245 6.011 -15.339 1.00 68.62 112 LEU A O 1
ATOM 837 N N . LYS A 1 113 ? 19.753 6.993 -17.292 1.00 65.75 113 LYS A N 1
ATOM 838 C CA . LYS A 1 113 ? 20.763 6.352 -18.134 1.00 65.75 113 LYS A CA 1
ATOM 839 C C . LYS A 1 113 ? 21.921 7.318 -18.401 1.00 65.75 113 LYS A C 1
ATOM 841 O O . LYS A 1 113 ? 21.732 8.527 -18.506 1.00 65.75 113 LYS A O 1
ATOM 846 N N . ASN A 1 114 ? 23.120 6.749 -18.551 1.00 58.66 114 ASN A N 1
ATOM 847 C CA . ASN A 1 114 ? 24.341 7.432 -19.002 1.00 58.66 114 ASN A CA 1
ATOM 848 C C . ASN A 1 114 ? 24.817 8.615 -18.127 1.00 58.66 114 ASN A C 1
ATOM 850 O O . ASN A 1 114 ? 25.384 9.577 -18.650 1.00 58.66 114 ASN A O 1
ATOM 854 N N . ILE A 1 115 ? 24.613 8.524 -16.807 1.00 55.88 115 ILE A N 1
ATOM 855 C CA . ILE A 1 115 ? 25.013 9.536 -15.812 1.00 55.88 115 ILE A CA 1
ATOM 856 C C . ILE A 1 115 ? 26.511 9.862 -15.949 1.00 55.88 115 ILE A C 1
ATOM 858 O O . ILE A 1 115 ? 27.354 8.969 -15.837 1.00 55.88 115 ILE A O 1
ATOM 862 N N . GLY A 1 116 ? 26.844 11.138 -16.167 1.00 56.06 116 GLY A N 1
ATOM 863 C CA . GLY A 1 116 ? 28.216 11.627 -16.332 1.00 56.06 116 GLY A CA 1
ATOM 864 C C . GLY A 1 116 ? 28.769 11.577 -17.762 1.00 56.06 116 GLY A C 1
ATOM 865 O O . GLY A 1 116 ? 29.980 11.718 -17.939 1.00 56.06 116 GLY A O 1
ATOM 866 N N . SER A 1 117 ? 27.920 11.377 -18.774 1.00 68.94 117 SER A N 1
ATOM 867 C CA . SER A 1 117 ? 28.289 11.450 -20.197 1.00 68.94 117 SER A CA 1
ATOM 868 C C . SER A 1 117 ? 27.554 12.581 -20.928 1.00 68.94 117 SER A C 1
ATOM 870 O O . SER A 1 117 ? 26.675 13.229 -20.374 1.00 68.94 117 SER A O 1
ATOM 872 N N . GLU A 1 118 ? 27.886 12.805 -22.199 1.00 67.44 118 GLU A N 1
ATOM 873 C CA . GLU A 1 118 ? 27.222 13.799 -23.061 1.00 67.44 118 GLU A CA 1
ATOM 874 C C . GLU A 1 118 ? 25.768 13.414 -23.420 1.00 67.44 118 GLU A C 1
ATOM 876 O O . GLU A 1 118 ? 25.014 14.264 -23.885 1.00 67.44 118 GLU A O 1
ATOM 881 N N . ASN A 1 119 ? 25.373 12.153 -23.182 1.00 63.19 119 ASN A N 1
ATOM 882 C CA . ASN A 1 119 ? 24.082 11.563 -23.565 1.00 63.19 119 ASN A CA 1
ATOM 883 C C . ASN A 1 119 ? 23.264 11.113 -22.340 1.00 63.19 119 ASN A C 1
ATOM 885 O O . ASN A 1 119 ? 22.738 9.999 -22.312 1.00 63.19 119 ASN A O 1
ATOM 889 N N . GLU A 1 120 ? 23.225 11.925 -21.280 1.00 66.81 120 GLU A N 1
ATOM 890 C CA . GLU A 1 120 ? 22.358 11.663 -20.125 1.00 66.81 120 GLU A CA 1
ATOM 891 C C . GLU A 1 120 ? 20.887 11.613 -20.550 1.00 66.81 120 GLU A C 1
ATOM 893 O O . GLU A 1 120 ? 20.366 12.560 -21.140 1.00 66.81 120 GLU A O 1
ATOM 898 N N . ALA A 1 121 ? 20.203 10.521 -20.215 1.00 66.25 121 ALA A N 1
ATOM 899 C CA . ALA A 1 121 ? 18.820 10.306 -20.621 1.00 66.25 121 ALA A CA 1
ATOM 900 C C . ALA A 1 121 ? 17.986 9.685 -19.511 1.00 66.25 121 ALA A C 1
ATOM 902 O O . ALA A 1 121 ? 18.492 8.949 -18.674 1.00 66.25 121 ALA A O 1
ATOM 903 N N . ILE A 1 122 ? 16.682 9.940 -19.517 1.00 72.44 122 ILE A N 1
ATOM 904 C CA . ILE A 1 122 ? 15.735 9.257 -18.634 1.00 72.44 122 ILE A CA 1
ATOM 905 C C . ILE A 1 122 ? 15.049 8.165 -19.447 1.00 72.44 122 ILE A C 1
ATOM 907 O O . ILE A 1 122 ? 14.551 8.418 -20.541 1.00 72.44 122 ILE A O 1
ATOM 911 N N . SER A 1 123 ? 15.011 6.954 -18.900 1.00 77.00 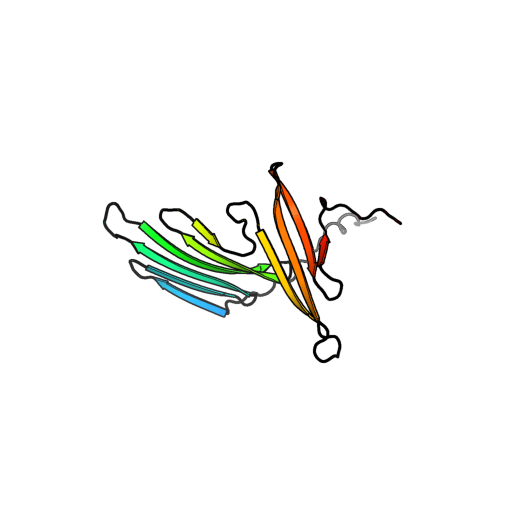123 SER A N 1
ATOM 912 C CA . SER A 1 123 ? 14.201 5.857 -19.414 1.00 77.00 123 SER A CA 1
ATOM 913 C C . SER A 1 123 ? 13.115 5.536 -18.401 1.00 77.00 123 SER A C 1
ATOM 915 O O . SER A 1 123 ? 13.422 5.203 -17.262 1.00 77.00 123 SER A O 1
ATOM 917 N N . VAL A 1 124 ? 11.855 5.651 -18.805 1.00 80.88 124 VAL A N 1
ATOM 918 C CA . VAL A 1 124 ? 10.695 5.286 -17.990 1.00 80.88 124 VAL A CA 1
ATOM 919 C C . VAL A 1 124 ? 10.062 4.038 -18.578 1.00 80.88 124 VAL A C 1
ATOM 921 O O . VAL A 1 124 ? 9.726 4.024 -19.758 1.00 80.88 124 VAL A O 1
ATOM 924 N N . GLN A 1 125 ? 9.888 2.995 -17.781 1.00 82.25 125 GLN A N 1
ATOM 925 C CA . GLN A 1 125 ? 9.159 1.790 -18.168 1.00 82.25 125 GLN A CA 1
ATOM 926 C C . GLN A 1 125 ? 7.900 1.694 -17.324 1.00 82.25 125 GLN A C 1
ATOM 928 O O . GLN A 1 125 ? 7.924 2.026 -16.147 1.00 82.25 125 GLN A O 1
ATOM 933 N N . GLY A 1 126 ? 6.785 1.282 -17.907 1.00 83.38 126 GLY A N 1
ATOM 934 C CA . GLY A 1 126 ? 5.543 1.177 -17.158 1.00 83.38 126 GLY A CA 1
ATOM 935 C C . GLY A 1 126 ? 4.513 0.306 -17.841 1.00 83.38 126 GLY A C 1
ATOM 936 O O . GLY A 1 126 ? 4.707 -0.167 -18.961 1.00 83.38 126 GLY A O 1
ATOM 937 N N . SER A 1 127 ? 3.402 0.104 -17.156 1.00 82.12 127 SER A N 1
ATOM 938 C CA . SER A 1 127 ? 2.212 -0.524 -17.697 1.00 82.12 127 SER A CA 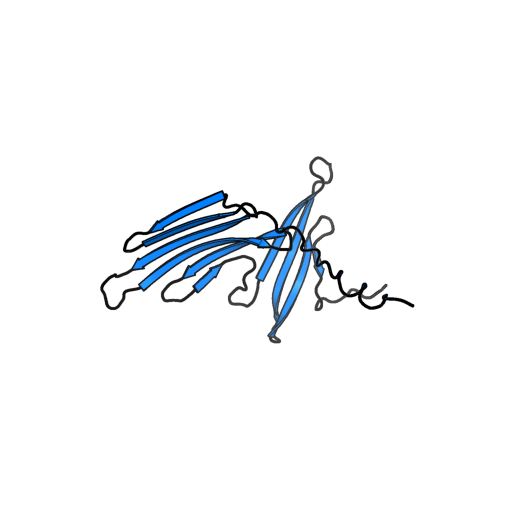1
ATOM 939 C C . SER A 1 127 ? 0.975 0.236 -17.243 1.00 82.12 127 SER A C 1
ATOM 941 O O . SER A 1 127 ? 0.951 0.859 -16.182 1.00 82.12 127 SER A O 1
ATOM 943 N N . TYR A 1 128 ? -0.074 0.209 -18.052 1.00 80.62 128 TYR A N 1
ATOM 944 C CA . TYR A 1 128 ? -1.397 0.617 -17.609 1.00 80.62 128 TYR A CA 1
ATOM 945 C C . TYR A 1 128 ? -2.442 -0.380 -18.083 1.00 80.62 128 TYR A C 1
ATOM 947 O O . TYR A 1 128 ? -2.301 -1.012 -19.134 1.00 80.62 128 TYR A O 1
ATOM 955 N N . LYS A 1 129 ? -3.493 -0.524 -17.280 1.00 81.12 129 LYS A N 1
ATOM 956 C CA . LYS A 1 129 ? -4.661 -1.346 -17.569 1.00 81.12 129 LYS A CA 1
ATOM 957 C C . LYS A 1 129 ? -5.892 -0.462 -17.632 1.00 81.12 129 LYS A C 1
ATOM 959 O O . LYS A 1 129 ? -5.998 0.504 -16.881 1.00 81.12 129 LYS A O 1
ATOM 964 N N . PHE A 1 130 ? -6.817 -0.792 -18.520 1.00 80.12 130 PHE A N 1
ATOM 965 C CA . PHE A 1 130 ? -8.107 -0.119 -18.631 1.00 80.12 130 PHE A CA 1
ATOM 966 C C . PHE A 1 130 ? -9.178 -1.103 -19.096 1.00 80.12 130 PHE A C 1
ATOM 968 O O . PHE A 1 130 ? -8.874 -2.098 -19.751 1.00 80.12 130 PHE A O 1
ATOM 975 N N . VAL A 1 131 ? -10.436 -0.834 -18.757 1.00 82.69 131 VAL A N 1
ATOM 976 C CA . VAL A 1 131 ? -11.584 -1.600 -19.257 1.00 82.69 131 VAL A CA 1
ATOM 977 C C . VAL A 1 131 ? -12.100 -0.911 -20.519 1.00 82.69 131 VAL A C 1
ATOM 979 O O . VAL A 1 131 ? -12.414 0.277 -20.480 1.00 82.69 131 VAL A O 1
ATOM 982 N N . GLY A 1 132 ? -12.133 -1.626 -21.644 1.00 80.62 132 GLY A N 1
ATOM 983 C CA . GLY A 1 132 ? -12.683 -1.114 -22.900 1.00 80.62 132 GLY A CA 1
ATOM 984 C C . GLY A 1 132 ? -14.213 -1.098 -22.912 1.00 80.62 132 GLY A C 1
ATOM 985 O O . GLY A 1 132 ? -14.864 -1.699 -22.057 1.00 80.62 132 GLY A O 1
ATOM 986 N N . ASP A 1 133 ? -14.800 -0.448 -23.921 1.00 81.81 133 ASP A N 1
ATOM 987 C CA . ASP A 1 133 ? -16.262 -0.357 -24.108 1.00 81.81 133 ASP A CA 1
ATOM 988 C C . ASP A 1 133 ? -16.946 -1.731 -24.277 1.00 81.81 133 ASP A C 1
ATOM 990 O O . ASP A 1 133 ? -18.157 -1.872 -24.107 1.00 81.81 133 ASP A O 1
ATOM 994 N N . ASP A 1 134 ? -16.168 -2.757 -24.612 1.00 86.19 134 ASP A N 1
ATOM 995 C CA . ASP A 1 134 ? -16.568 -4.160 -24.716 1.00 86.19 134 ASP A CA 1
ATOM 996 C C . ASP A 1 134 ? -16.523 -4.921 -23.377 1.00 86.19 134 ASP A C 1
ATOM 998 O O . ASP A 1 134 ? -16.859 -6.106 -23.326 1.00 86.19 134 ASP A O 1
ATOM 1002 N N . GLY A 1 135 ? -16.119 -4.258 -22.291 1.00 81.31 135 GLY A N 1
ATOM 1003 C CA . GLY A 1 135 ? -15.941 -4.849 -20.966 1.00 81.31 135 GLY A CA 1
ATOM 1004 C C . GLY A 1 135 ? -14.663 -5.679 -20.816 1.00 81.31 135 GLY A C 1
ATOM 1005 O O . GLY A 1 135 ? -14.478 -6.316 -19.778 1.00 81.31 135 GLY A O 1
ATOM 1006 N N . VAL A 1 136 ? -13.781 -5.697 -21.819 1.00 84.94 136 VAL A N 1
ATOM 1007 C CA . VAL A 1 136 ? -12.510 -6.429 -21.772 1.00 84.94 136 VAL A CA 1
ATOM 1008 C C . VAL A 1 136 ? -11.439 -5.550 -21.130 1.00 84.94 136 VAL A C 1
ATOM 1010 O O . VAL A 1 136 ? -11.312 -4.368 -21.443 1.00 84.94 136 VAL A O 1
ATOM 1013 N N . THR A 1 137 ? -10.647 -6.119 -20.218 1.00 81.00 137 THR A N 1
ATOM 1014 C CA . THR A 1 137 ? -9.477 -5.428 -19.665 1.00 81.00 137 THR A CA 1
ATOM 1015 C C . THR A 1 137 ? -8.316 -5.505 -20.648 1.00 81.00 137 THR A C 1
ATOM 1017 O O . THR A 1 137 ? -7.832 -6.589 -20.978 1.00 81.00 137 THR A O 1
ATOM 1020 N N . TYR A 1 138 ? -7.848 -4.342 -21.075 1.00 83.88 138 TYR A N 1
ATOM 1021 C CA . TYR A 1 138 ? -6.692 -4.162 -21.934 1.00 83.88 138 TYR A CA 1
ATOM 1022 C C . TYR A 1 138 ? -5.489 -3.737 -21.104 1.00 83.88 138 TYR A C 1
ATOM 1024 O O . TYR A 1 138 ? -5.612 -2.924 -20.192 1.00 83.88 138 TYR A O 1
ATOM 1032 N N . GLU A 1 139 ? -4.324 -4.283 -21.436 1.00 85.56 139 GLU A N 1
ATOM 1033 C CA . GLU A 1 139 ? -3.048 -3.951 -20.809 1.00 85.56 139 GLU A CA 1
ATOM 1034 C C . GLU A 1 139 ? -2.070 -3.451 -21.869 1.00 85.56 139 GLU A C 1
ATOM 1036 O O . GLU A 1 139 ? -1.935 -4.054 -22.941 1.00 85.56 139 GLU A O 1
ATOM 1041 N N . VAL A 1 140 ? -1.410 -2.336 -21.565 1.00 86.69 140 VAL A N 1
ATOM 1042 C CA . VAL A 1 140 ? -0.354 -1.744 -22.384 1.00 86.69 140 VAL A CA 1
ATOM 1043 C C . VAL A 1 140 ? 0.887 -1.594 -21.525 1.00 86.69 140 VAL A C 1
ATOM 1045 O O . VAL A 1 140 ? 0.873 -0.850 -20.549 1.00 86.69 140 VAL A O 1
ATOM 1048 N N . SER A 1 141 ? 1.969 -2.255 -21.916 1.00 85.19 141 SER A N 1
ATOM 1049 C CA . SER A 1 141 ? 3.314 -1.991 -21.405 1.00 85.19 141 SER A CA 1
ATOM 1050 C C . SER A 1 141 ? 3.992 -0.953 -22.293 1.00 85.19 141 SER A C 1
ATOM 1052 O O . SER A 1 141 ? 3.761 -0.927 -23.500 1.00 85.19 141 SER A O 1
ATOM 1054 N N . TYR A 1 142 ? 4.832 -0.088 -21.740 1.00 86.56 142 TYR A N 1
ATOM 1055 C CA . TYR A 1 142 ? 5.556 0.908 -22.520 1.00 86.56 142 TYR A CA 1
ATOM 1056 C C . TYR A 1 142 ? 6.966 1.151 -21.996 1.00 86.56 142 TYR A C 1
ATOM 1058 O O . TYR A 1 142 ? 7.244 1.027 -20.805 1.00 86.56 142 TYR A O 1
ATOM 1066 N N . ILE A 1 143 ? 7.840 1.562 -22.912 1.00 86.31 143 ILE A N 1
ATOM 1067 C CA . ILE A 1 143 ? 9.150 2.140 -22.613 1.00 86.31 143 ILE A CA 1
ATOM 1068 C C . ILE A 1 143 ? 9.177 3.536 -23.234 1.00 86.31 143 ILE A C 1
ATOM 1070 O O . ILE A 1 143 ? 8.874 3.700 -24.413 1.00 86.31 143 ILE A O 1
ATOM 1074 N N . ALA A 1 144 ? 9.510 4.545 -22.440 1.00 84.00 144 ALA A N 1
ATOM 1075 C CA . ALA A 1 144 ? 9.763 5.907 -22.880 1.00 84.00 144 ALA A CA 1
ATOM 1076 C C . ALA A 1 144 ? 11.247 6.216 -22.665 1.00 84.00 144 ALA A C 1
ATOM 1078 O O . ALA A 1 144 ? 11.713 6.230 -21.528 1.00 84.00 144 ALA A O 1
ATOM 1079 N N . ASP A 1 145 ? 11.998 6.430 -23.742 1.00 85.75 145 ASP A N 1
ATOM 1080 C CA . ASP A 1 145 ? 13.411 6.822 -23.691 1.00 85.75 145 ASP A CA 1
ATOM 1081 C C . ASP A 1 145 ? 13.771 7.804 -24.823 1.00 85.75 145 ASP A C 1
ATOM 1083 O O . ASP A 1 145 ? 12.890 8.441 -25.402 1.00 85.75 145 ASP A O 1
ATOM 1087 N N . GLU A 1 146 ? 15.063 7.964 -25.130 1.00 80.88 146 GLU A N 1
ATOM 1088 C CA . GLU A 1 146 ? 15.561 8.837 -26.208 1.00 80.88 146 GLU A CA 1
ATOM 1089 C C . GLU A 1 146 ? 14.963 8.509 -27.586 1.00 80.88 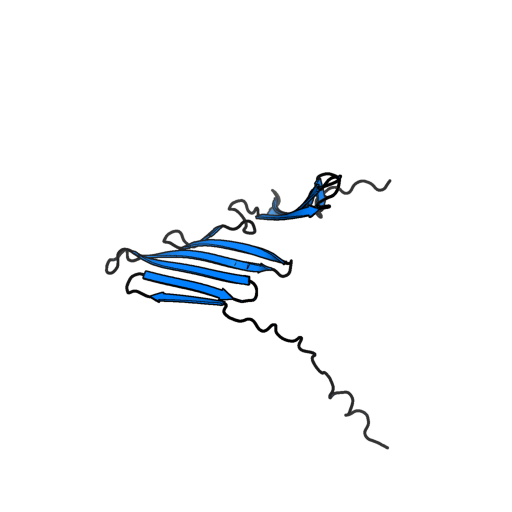146 GLU A C 1
ATOM 1091 O O . GLU A 1 146 ? 14.893 9.379 -28.453 1.00 80.88 146 GLU A O 1
ATOM 1096 N N . ASN A 1 147 ? 14.497 7.274 -27.790 1.00 81.56 147 ASN A N 1
ATOM 1097 C CA . ASN A 1 147 ? 13.863 6.820 -29.028 1.00 81.56 147 ASN A CA 1
ATOM 1098 C C . ASN A 1 147 ? 12.342 7.053 -29.035 1.00 81.56 147 ASN A C 1
ATOM 1100 O O . ASN A 1 147 ? 11.652 6.601 -29.952 1.00 81.56 147 ASN A O 1
ATOM 1104 N N . GLY A 1 148 ? 11.807 7.748 -28.028 1.00 81.38 148 GLY A N 1
ATOM 1105 C CA . GLY A 1 148 ? 10.390 8.070 -27.891 1.00 81.38 148 GLY A CA 1
ATOM 1106 C C . GLY A 1 148 ? 9.601 7.051 -27.067 1.00 81.38 148 GLY A C 1
ATOM 1107 O O . GLY A 1 148 ? 10.154 6.270 -26.297 1.00 81.38 148 GLY A O 1
ATOM 1108 N N . PHE A 1 149 ? 8.274 7.104 -27.201 1.00 84.62 149 PHE A N 1
ATOM 1109 C CA . PHE A 1 149 ? 7.331 6.243 -26.485 1.00 84.62 149 PHE A CA 1
ATOM 1110 C C . PHE A 1 149 ? 7.018 4.985 -27.304 1.00 84.62 149 PHE A C 1
ATOM 1112 O O . PHE A 1 149 ? 6.510 5.080 -28.421 1.00 84.62 149 PHE A O 1
ATOM 1119 N N . GLN A 1 150 ? 7.303 3.813 -26.740 1.00 86.81 150 GLN A N 1
ATOM 1120 C CA . GLN A 1 150 ? 7.191 2.508 -27.393 1.00 86.81 150 GLN A CA 1
ATOM 1121 C C . GLN A 1 150 ? 6.162 1.630 -26.657 1.00 86.81 150 GLN A C 1
ATOM 1123 O O . GLN A 1 150 ? 6.541 0.885 -25.749 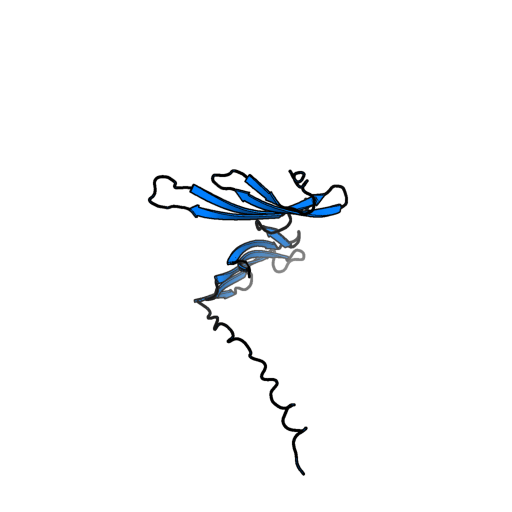1.00 86.81 150 GLN A O 1
ATOM 1128 N N . PRO A 1 151 ? 4.862 1.721 -26.998 1.00 87.31 151 PRO A N 1
ATOM 1129 C CA . PRO A 1 151 ? 3.817 0.925 -26.365 1.00 87.31 151 PRO A CA 1
ATOM 1130 C C . PRO A 1 151 ? 3.701 -0.471 -26.987 1.00 87.31 151 PRO A C 1
ATOM 1132 O O . PRO A 1 151 ? 3.853 -0.654 -28.194 1.00 87.31 151 PRO A O 1
ATOM 1135 N N . GLN A 1 152 ? 3.382 -1.457 -26.158 1.00 85.31 152 GLN A N 1
ATOM 1136 C CA . GLN A 1 152 ? 3.212 -2.864 -26.502 1.00 85.31 152 GLN A CA 1
ATOM 1137 C C . GLN A 1 152 ? 1.954 -3.392 -25.807 1.00 85.31 152 GLN A C 1
ATOM 1139 O O . GLN A 1 152 ? 1.763 -3.200 -24.610 1.00 85.31 152 GLN A O 1
ATOM 1144 N N . GLY A 1 153 ? 1.084 -4.062 -26.557 1.00 85.31 153 GLY A N 1
ATOM 1145 C CA . GLY A 1 153 ? -0.159 -4.630 -26.043 1.00 85.31 153 GLY A CA 1
ATOM 1146 C C . GLY A 1 153 ? -0.840 -5.465 -27.120 1.00 85.31 153 GLY A C 1
ATOM 1147 O O . GLY A 1 153 ? -0.758 -5.133 -28.299 1.00 85.31 153 GLY A O 1
ATOM 1148 N N . ALA A 1 154 ? -1.519 -6.548 -26.732 1.00 82.56 154 ALA A N 1
ATOM 1149 C CA . ALA A 1 154 ? -2.124 -7.499 -27.679 1.00 82.56 154 ALA A CA 1
ATOM 1150 C C . ALA A 1 154 ? -3.204 -6.882 -28.593 1.00 82.56 154 ALA A C 1
ATOM 1152 O O . ALA A 1 154 ? -3.544 -7.445 -29.628 1.00 82.56 154 ALA A O 1
ATOM 1153 N N . HIS A 1 155 ? -3.744 -5.732 -28.193 1.00 79.06 155 HIS A N 1
ATOM 1154 C CA . HIS A 1 155 ? -4.776 -4.976 -28.898 1.00 79.06 155 HIS A CA 1
ATOM 1155 C C . HIS A 1 155 ? -4.210 -3.819 -29.731 1.00 79.06 155 HIS A C 1
ATOM 1157 O O . HIS A 1 155 ? -4.967 -3.123 -30.408 1.00 79.06 155 HIS A O 1
ATOM 1163 N N . LEU A 1 156 ? -2.895 -3.585 -29.674 1.00 80.75 156 LEU A N 1
ATOM 1164 C CA . LEU A 1 156 ? -2.257 -2.552 -30.474 1.00 80.75 156 LEU A CA 1
ATOM 1165 C C . LEU A 1 156 ? -2.018 -3.068 -31.899 1.00 80.75 156 LEU A C 1
ATOM 1167 O O . LEU A 1 156 ? -1.623 -4.224 -32.077 1.00 80.75 156 LEU A O 1
ATOM 1171 N N . PRO A 1 157 ? -2.216 -2.224 -32.926 1.00 76.19 157 PRO A N 1
ATOM 1172 C CA . PRO A 1 157 ? -1.848 -2.576 -34.287 1.00 76.19 157 PRO A CA 1
ATOM 1173 C C . PRO A 1 157 ? -0.351 -2.883 -34.365 1.00 76.19 157 PRO A C 1
ATOM 1175 O O . PRO A 1 157 ? 0.480 -2.051 -34.002 1.00 76.19 157 PRO A O 1
ATOM 1178 N N . VAL A 1 158 ? -0.002 -4.063 -34.873 1.00 74.06 158 VAL A N 1
ATOM 1179 C CA . VAL A 1 158 ? 1.377 -4.357 -35.273 1.00 74.06 158 VAL A CA 1
ATOM 1180 C C . VAL A 1 158 ? 1.662 -3.684 -36.612 1.00 74.06 158 VAL A C 1
ATOM 1182 O O . VAL A 1 158 ? 0.828 -3.708 -37.521 1.00 74.06 158 VAL A O 1
ATOM 1185 N N . ALA A 1 159 ? 2.834 -3.057 -36.731 1.00 66.62 159 ALA A N 1
ATOM 1186 C CA . ALA A 1 159 ? 3.282 -2.519 -38.007 1.00 66.62 159 ALA A CA 1
ATOM 1187 C C . ALA A 1 159 ? 3.344 -3.659 -39.045 1.00 66.62 159 ALA A C 1
ATOM 1189 O O . ALA A 1 159 ? 3.783 -4.758 -38.696 1.00 66.62 159 ALA A O 1
ATOM 1190 N N . PRO A 1 160 ? 2.898 -3.437 -40.295 1.00 62.91 160 PRO A N 1
ATOM 1191 C CA . PRO A 1 160 ? 3.016 -4.453 -41.332 1.00 62.91 160 PRO A CA 1
ATOM 1192 C C . PRO A 1 160 ? 4.490 -4.824 -41.538 1.00 62.91 160 PRO A C 1
ATOM 1194 O O . PRO A 1 160 ? 5.351 -3.943 -41.555 1.00 62.91 160 PRO A O 1
ATOM 1197 N N . GLU A 1 161 ? 4.773 -6.124 -41.672 1.00 64.75 161 GLU A N 1
ATOM 1198 C CA . GLU A 1 161 ? 6.111 -6.604 -42.027 1.00 64.75 161 GLU A CA 1
ATOM 1199 C C . GLU A 1 161 ? 6.527 -5.997 -43.378 1.00 64.75 161 GLU A C 1
ATOM 1201 O O . GLU A 1 161 ? 5.722 -5.942 -44.313 1.00 64.75 161 GLU A O 1
ATOM 1206 N N . ALA A 1 162 ? 7.757 -5.476 -43.433 1.00 57.16 162 ALA A N 1
ATOM 1207 C CA . ALA A 1 162 ? 8.317 -4.779 -44.591 1.00 57.16 162 ALA A CA 1
ATOM 1208 C C . ALA A 1 162 ? 8.804 -5.738 -45.686 1.00 57.16 162 ALA A C 1
ATOM 1210 O O . ALA A 1 162 ? 9.349 -6.811 -45.337 1.00 57.16 162 ALA A O 1
#

Secondary structure (DSSP, 8-state):
----TTSSTT-----PPPPP---EEEEEEEE-SSEEEEEEEETTS-EEEEEEEEESTTSTT-EEEEEEEEEEE-TTSPEEEEEEEEETTEEEEE-TTSPPTTS-EEEEEEEEESTTSTT-EEEEEEEEEEE-TTSPEEEEEEEEETTEEEEE-TTSPPPPP-

Radius of gyration: 25.18 Å; chains: 1; bounding box: 54×76×70 Å

Organism: NCBI:txid103775

Sequence (162 aa):
MKFLIVFVALFALALAAPAEEVSILKSESDVGPDSYKYIYETSNGISAAEQGVLHKAGTENEAISVQGSYKFVGDDGVTYEVSYIADENGFQPQGAHLPTSDGQSAQAEGQLKNIGSENEAISVQGSYKFVGDDGVTYEVSYIADENGFQPQGAHLPVAPEA

Foldseek 3Di:
DDDDPVPPVPPPPPPDPPDPPKDKPDWDWDDDPFKIWIWTDIPQGKIKIKMKGWPPPPDPPTWIKMWMKIWHQDPVRDIWIWTWIATPVGIDIDTQQDQDPQGKHKDKDKDWPPPPDPDIKIKMWMKMWGQDPVRDIWMWTWIAIPVGIDIDTPPDDDDDDD

InterPro domains:
  IPR000618 Insect cuticle protein [PF00379] (33-100)
  IPR000618 Insect cuticle protein [PR00947] (34-45)
  IPR000618 Insect cuticle protein [PR00947] (66-77)
  IPR000618 Insect cuticle protein [PR00947] (77-88)
  IPR000618 Insect cuticle protein [PS51155] (33-102)
  IPR000618 Insect cuticle protein [PS51155] (94-160)
  IPR031311 Chitin-binding type R&R consensus [PS00233] (68-93)
  IPR031311 Chitin-binding type R&R consensus [PS00233] (126-151)
  IPR050468 Larval/pupal cuticle protein [PTHR10380] (1-102)

pLDDT: mean 80.15, std 14.41, range [38.59, 97.25]